Protein AF-A0ABD0N1S3-F1 (afdb_monomer_lite)

pLDDT: mean 86.38, std 10.84, range [43.53, 96.44]

Organism: Cirrhinus mrigala (NCBI:txid683832)

Sequence (137 aa):
TEWHPANTDLVERQSYVVRNLPTGEKVNFRVVAVNVAGRSPPALLGQPVTVREVMEHPKIRLPRELRTKYIKRVGEKINLVIPFQGKPRPVATWLKDGQPVDEKKVGVRNSNHTGKYTLKLQIENMEDSATLDIRVV

Structure (mmCIF, N/CA/C/O backbone):
data_AF-A0ABD0N1S3-F1
#
_entry.id   AF-A0ABD0N1S3-F1
#
loop_
_atom_site.group_PDB
_atom_site.id
_atom_site.type_symbol
_atom_site.label_atom_id
_atom_site.label_alt_id
_atom_site.label_comp_id
_atom_site.label_asym_id
_atom_site.label_entity_id
_atom_site.label_seq_id
_atom_site.pdbx_PDB_ins_code
_atom_site.Cartn_x
_atom_site.Cartn_y
_atom_site.Cartn_z
_atom_site.occupancy
_atom_site.B_iso_or_equiv
_atom_site.auth_seq_id
_atom_site.auth_comp_id
_atom_site.auth_asym_id
_atom_site.auth_atom_id
_atom_site.pdbx_PDB_model_num
ATOM 1 N N . THR A 1 1 ? 25.636 -8.609 -23.696 1.00 64.75 1 THR A N 1
ATOM 2 C CA . THR A 1 1 ? 24.355 -8.552 -22.964 1.00 64.75 1 THR A CA 1
ATOM 3 C C . THR A 1 1 ? 23.356 -7.850 -23.845 1.00 64.75 1 THR A C 1
ATOM 5 O O . THR A 1 1 ? 23.602 -6.706 -24.215 1.00 64.75 1 THR A O 1
ATOM 8 N N . GLU A 1 2 ? 22.313 -8.550 -24.272 1.00 85.25 2 GLU A N 1
ATOM 9 C CA . GLU A 1 2 ? 21.260 -7.983 -25.115 1.00 85.25 2 GLU A CA 1
ATOM 10 C C . GLU A 1 2 ? 20.296 -7.150 -24.253 1.00 85.25 2 GLU A C 1
ATOM 12 O O . GLU A 1 2 ? 20.035 -7.497 -23.101 1.00 85.25 2 GLU A O 1
ATOM 17 N N . TRP A 1 3 ? 19.827 -6.012 -24.771 1.00 88.75 3 TRP A N 1
ATOM 18 C CA . TRP A 1 3 ? 18.892 -5.130 -24.068 1.00 88.75 3 TRP A CA 1
ATOM 19 C C . TRP A 1 3 ? 17.527 -5.195 -24.742 1.00 88.75 3 TRP A C 1
ATOM 21 O O . TRP A 1 3 ? 17.397 -4.782 -25.892 1.00 88.75 3 TRP A O 1
ATOM 31 N N . HIS A 1 4 ? 16.506 -5.621 -24.001 1.00 90.62 4 HIS A N 1
ATOM 32 C CA . HIS A 1 4 ? 15.131 -5.639 -24.494 1.00 90.62 4 HIS A CA 1
ATOM 33 C C . HIS A 1 4 ? 14.379 -4.370 -24.059 1.00 90.62 4 HIS A C 1
ATOM 35 O O . HIS A 1 4 ? 14.444 -3.992 -22.883 1.00 90.62 4 HIS A O 1
ATOM 41 N N . PRO A 1 5 ? 13.678 -3.678 -24.976 1.00 90.62 5 PRO A N 1
ATOM 42 C CA . PRO A 1 5 ? 12.876 -2.518 -24.620 1.00 90.62 5 PRO A CA 1
ATOM 43 C C . PRO A 1 5 ? 11.674 -2.955 -23.778 1.00 90.62 5 PRO A C 1
ATOM 45 O O . PRO A 1 5 ? 10.812 -3.696 -24.237 1.00 90.62 5 PRO A O 1
ATOM 48 N N . ALA A 1 6 ? 11.596 -2.463 -22.542 1.00 91.19 6 ALA A N 1
ATOM 49 C CA . ALA A 1 6 ? 10.423 -2.657 -21.688 1.00 91.19 6 ALA A CA 1
ATOM 50 C C . ALA A 1 6 ? 9.249 -1.726 -22.058 1.00 91.19 6 ALA A C 1
ATOM 52 O O . ALA A 1 6 ? 8.129 -1.923 -21.588 1.00 91.19 6 ALA A O 1
ATOM 53 N N . ASN A 1 7 ? 9.534 -0.683 -22.840 1.00 91.44 7 ASN A N 1
ATOM 54 C CA . ASN A 1 7 ? 8.627 0.363 -23.292 1.00 91.44 7 ASN A CA 1
ATOM 55 C C . ASN A 1 7 ? 9.246 1.072 -24.507 1.00 91.44 7 ASN A C 1
ATOM 57 O O . ASN A 1 7 ? 10.466 1.260 -24.545 1.00 91.44 7 ASN A O 1
ATOM 61 N N . THR A 1 8 ? 8.419 1.499 -25.454 1.00 86.25 8 THR A N 1
ATOM 62 C CA . THR A 1 8 ? 8.826 2.295 -26.622 1.00 86.25 8 THR A CA 1
ATOM 63 C C . THR A 1 8 ? 8.312 3.731 -26.584 1.00 86.25 8 THR A C 1
ATOM 65 O O . THR A 1 8 ? 8.942 4.604 -27.183 1.00 86.25 8 THR A O 1
ATOM 68 N N . ASP A 1 9 ? 7.228 3.987 -25.853 1.00 90.19 9 ASP A N 1
ATOM 69 C CA . ASP A 1 9 ? 6.542 5.277 -25.824 1.00 90.19 9 ASP A CA 1
ATOM 70 C C . ASP A 1 9 ? 7.095 6.192 -24.724 1.00 90.19 9 ASP A C 1
ATOM 72 O O . ASP A 1 9 ? 7.843 5.772 -23.839 1.00 90.19 9 ASP A O 1
ATOM 76 N N . LEU A 1 10 ? 6.751 7.478 -24.754 1.00 89.69 10 LEU A N 1
ATOM 77 C CA . LEU A 1 10 ? 7.138 8.383 -23.674 1.00 89.69 10 LEU A CA 1
ATOM 78 C C . LEU A 1 10 ? 6.336 8.064 -22.409 1.00 89.69 10 LEU A C 1
ATOM 80 O O . LEU A 1 10 ? 5.112 7.979 -22.433 1.00 89.69 10 LEU A O 1
ATOM 84 N N . VAL A 1 11 ? 7.035 7.914 -21.283 1.00 91.19 11 VAL A N 1
ATOM 85 C CA . VAL A 1 11 ? 6.395 7.795 -19.970 1.00 91.19 11 VAL A CA 1
ATOM 86 C C . VAL A 1 11 ? 6.252 9.194 -19.385 1.00 91.19 11 VAL A C 1
ATOM 88 O O . VAL A 1 11 ? 7.251 9.852 -19.109 1.00 91.19 11 VAL A O 1
ATOM 91 N N . GLU A 1 12 ? 5.017 9.646 -19.176 1.00 86.56 12 GLU A N 1
ATOM 92 C CA . GLU A 1 12 ? 4.738 10.985 -18.627 1.00 86.56 12 GLU A CA 1
ATOM 93 C C . GLU A 1 12 ? 5.163 11.131 -17.158 1.00 86.56 12 GLU A C 1
ATOM 95 O O . GLU A 1 12 ? 5.488 12.222 -16.692 1.00 86.56 12 GLU A O 1
ATOM 100 N N . ARG A 1 13 ? 5.153 10.025 -16.404 1.00 89.31 13 ARG A N 1
ATOM 101 C CA . ARG A 1 13 ? 5.536 9.985 -14.988 1.00 89.31 13 ARG A CA 1
ATOM 102 C C . ARG A 1 13 ? 6.965 9.483 -14.815 1.00 89.31 13 ARG A C 1
ATOM 104 O O . ARG A 1 13 ? 7.459 8.675 -15.591 1.00 89.31 13 ARG A O 1
ATOM 111 N N . GLN A 1 14 ? 7.587 9.845 -13.696 1.00 88.81 14 GLN A N 1
ATOM 112 C CA . GLN A 1 14 ? 8.890 9.314 -13.267 1.00 88.81 14 GLN A CA 1
ATOM 113 C C . GLN A 1 14 ? 8.807 7.859 -12.743 1.00 88.81 14 GLN A C 1
ATOM 115 O O . GLN A 1 14 ? 9.589 7.451 -11.888 1.00 88.81 14 GLN A O 1
ATOM 120 N N . SER A 1 15 ? 7.834 7.071 -13.212 1.00 90.50 15 SER A N 1
ATOM 121 C CA . SER A 1 15 ? 7.624 5.679 -12.811 1.00 90.50 15 SER A CA 1
ATOM 122 C C . SER A 1 15 ? 7.020 4.849 -13.944 1.00 90.50 15 SER A C 1
ATOM 124 O O . SER A 1 15 ? 6.115 5.292 -14.650 1.00 90.50 15 SER A O 1
ATOM 126 N N . TYR A 1 16 ? 7.511 3.617 -14.098 1.00 91.19 16 TYR A N 1
ATOM 127 C CA . TYR A 1 16 ? 7.042 2.654 -15.093 1.00 91.19 16 TYR A CA 1
ATOM 128 C C . TYR A 1 16 ? 7.041 1.239 -14.504 1.00 91.19 16 TYR A C 1
ATOM 130 O O . TYR A 1 16 ? 7.967 0.870 -13.781 1.00 91.19 16 TYR A O 1
ATOM 138 N N . VAL A 1 17 ? 6.005 0.450 -14.803 1.00 90.44 17 VAL A N 1
ATOM 139 C CA . VAL A 1 17 ? 5.877 -0.939 -14.334 1.00 90.44 17 VAL A CA 1
ATOM 140 C C . VAL A 1 17 ? 6.211 -1.881 -15.481 1.00 90.44 17 VAL A C 1
ATOM 142 O O . VAL A 1 17 ? 5.437 -2.009 -16.426 1.00 90.44 17 VAL A O 1
ATOM 145 N N . VAL A 1 18 ? 7.342 -2.575 -15.369 1.00 90.81 18 VAL A N 1
ATOM 146 C CA . VAL A 1 18 ? 7.721 -3.645 -16.297 1.00 90.81 18 VAL A CA 1
ATOM 147 C C . VAL A 1 18 ? 7.023 -4.935 -15.873 1.00 90.81 18 VAL A C 1
ATOM 149 O O . VAL A 1 18 ? 7.113 -5.339 -14.715 1.00 90.81 18 VAL A O 1
ATOM 152 N N . ARG A 1 19 ? 6.303 -5.568 -16.800 1.00 88.94 19 ARG A N 1
ATOM 153 C CA . ARG A 1 19 ? 5.580 -6.829 -16.575 1.00 88.94 19 ARG A CA 1
ATOM 154 C C . ARG A 1 19 ? 6.307 -7.990 -17.255 1.00 88.94 19 ARG A C 1
ATOM 156 O O . ARG A 1 19 ? 7.166 -7.757 -18.098 1.00 88.94 19 ARG A O 1
ATOM 163 N N . ASN A 1 20 ? 5.920 -9.220 -16.913 1.00 88.00 20 ASN A N 1
ATOM 164 C CA . ASN A 1 20 ? 6.396 -10.456 -17.553 1.00 88.00 20 ASN A CA 1
ATOM 165 C C . ASN A 1 20 ? 7.918 -10.664 -17.461 1.00 88.00 20 ASN A C 1
ATOM 167 O O . ASN A 1 20 ? 8.554 -11.112 -18.411 1.00 88.00 20 ASN A O 1
ATOM 171 N N . LEU A 1 21 ? 8.506 -10.316 -16.316 1.00 89.19 21 LEU A N 1
ATOM 172 C CA . LEU A 1 21 ? 9.914 -10.584 -16.039 1.00 89.19 21 LEU A CA 1
ATOM 173 C C . LEU A 1 21 ? 10.114 -12.039 -15.579 1.00 89.19 21 LEU A C 1
ATOM 175 O O . LEU A 1 21 ? 9.237 -12.573 -14.896 1.00 89.19 21 LEU A O 1
ATOM 179 N N . PRO A 1 22 ? 11.259 -12.667 -15.896 1.00 88.75 22 PRO A N 1
ATOM 180 C CA . PRO A 1 22 ? 11.553 -14.034 -15.477 1.00 88.75 22 PRO A CA 1
ATOM 181 C C . PRO A 1 22 ? 11.766 -14.112 -13.958 1.00 88.75 22 PRO A C 1
ATOM 183 O O . PRO A 1 22 ? 12.728 -13.560 -13.423 1.00 88.75 22 PRO A O 1
ATOM 186 N N . THR A 1 23 ? 10.858 -14.784 -13.246 1.00 89.44 23 THR A N 1
ATOM 187 C CA . THR A 1 23 ? 10.926 -14.956 -11.786 1.00 89.44 23 THR A CA 1
ATOM 188 C C . THR A 1 23 ? 12.171 -15.742 -11.371 1.00 89.44 23 THR A C 1
ATOM 190 O O . THR A 1 23 ? 12.472 -16.791 -11.926 1.00 89.44 23 THR A O 1
ATOM 193 N N . GLY A 1 24 ? 12.870 -15.258 -10.346 1.00 88.25 24 GLY A N 1
ATOM 194 C CA . GLY A 1 24 ? 14.087 -15.846 -9.783 1.00 88.25 24 GLY A CA 1
ATOM 195 C C . GLY A 1 24 ? 15.383 -15.274 -10.359 1.00 88.25 24 GLY A C 1
ATOM 196 O O . GLY A 1 24 ? 16.434 -15.398 -9.728 1.00 88.25 24 GLY A O 1
ATOM 197 N N . GLU A 1 25 ? 15.328 -14.600 -11.508 1.00 90.75 25 GLU A N 1
ATOM 198 C CA . GLU A 1 25 ? 16.520 -14.098 -12.188 1.00 90.75 25 GLU A CA 1
ATOM 199 C C . GLU A 1 25 ? 16.946 -12.705 -11.715 1.00 90.75 25 GLU A C 1
ATOM 201 O O . GLU A 1 25 ? 16.152 -11.910 -11.208 1.00 90.75 25 GLU A O 1
ATOM 206 N N . LYS A 1 26 ? 18.233 -12.391 -11.900 1.00 92.38 26 LYS A N 1
ATOM 207 C CA . LYS A 1 26 ? 18.784 -11.050 -11.681 1.00 92.38 26 LYS A CA 1
ATOM 208 C C . LYS A 1 26 ? 18.800 -10.285 -12.997 1.00 92.38 26 LYS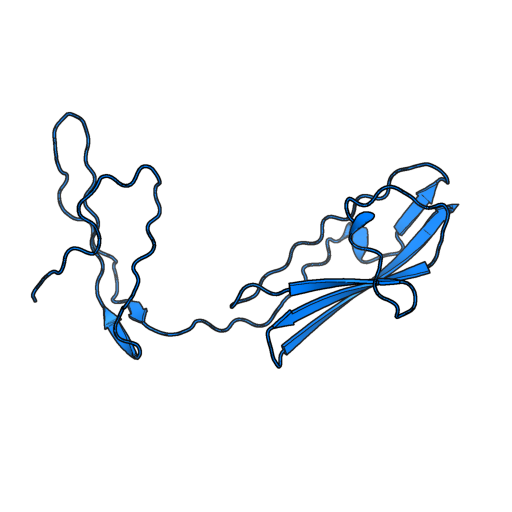 A C 1
ATOM 210 O O . LYS A 1 26 ? 19.557 -10.631 -13.899 1.00 92.38 26 LYS A O 1
ATOM 215 N N . VAL A 1 27 ? 18.026 -9.211 -13.076 1.00 92.44 27 VAL A N 1
ATOM 216 C CA . VAL A 1 27 ? 17.918 -8.372 -14.275 1.00 92.44 27 VAL A CA 1
ATOM 217 C C . VAL A 1 27 ? 18.479 -6.977 -14.021 1.00 92.44 27 VAL A C 1
ATOM 219 O O . VAL A 1 27 ? 18.376 -6.431 -12.923 1.00 92.44 27 VAL A O 1
ATOM 222 N N . ASN A 1 28 ? 19.085 -6.383 -15.047 1.00 93.62 28 ASN A N 1
ATOM 223 C CA . ASN A 1 28 ? 19.516 -4.989 -15.012 1.00 93.62 28 ASN A CA 1
ATOM 224 C C . ASN A 1 28 ? 18.477 -4.112 -15.709 1.00 93.62 28 ASN A C 1
ATOM 226 O O . ASN A 1 28 ? 17.959 -4.477 -16.762 1.00 93.62 28 ASN A O 1
ATOM 230 N N . PHE A 1 29 ? 18.233 -2.926 -15.158 1.00 93.62 29 PHE A N 1
ATOM 231 C CA . PHE A 1 29 ? 17.397 -1.912 -15.791 1.00 93.62 29 PHE A CA 1
ATOM 232 C C . PHE A 1 29 ? 18.242 -0.707 -16.176 1.00 93.62 29 PHE A C 1
ATOM 234 O O . PHE A 1 29 ? 19.154 -0.310 -15.445 1.00 93.62 29 PHE A O 1
ATOM 241 N N . ARG A 1 30 ? 17.899 -0.109 -17.318 1.00 93.94 30 ARG A N 1
ATOM 242 C CA . ARG A 1 30 ? 18.394 1.203 -17.721 1.00 93.94 30 ARG A CA 1
ATOM 243 C C . ARG A 1 30 ? 17.242 2.084 -18.184 1.00 93.94 30 ARG A C 1
ATOM 245 O O . ARG A 1 30 ? 16.293 1.580 -18.781 1.00 93.94 30 ARG A O 1
ATOM 252 N N . VAL A 1 31 ? 17.344 3.384 -17.940 1.00 94.25 31 VAL A N 1
ATOM 253 C CA . VAL A 1 31 ? 16.350 4.389 -18.339 1.00 94.25 31 VAL A CA 1
ATOM 254 C C . VAL A 1 31 ? 16.999 5.458 -19.206 1.00 94.25 31 VAL A C 1
ATOM 256 O O . VAL A 1 31 ? 18.165 5.792 -19.017 1.00 94.25 31 VAL A O 1
ATOM 259 N N . VAL A 1 32 ? 16.250 5.991 -20.167 1.00 93.75 32 VAL A N 1
ATOM 260 C CA . VAL A 1 32 ? 16.685 7.083 -21.045 1.00 93.75 32 VAL A CA 1
ATOM 261 C C . VAL A 1 32 ? 15.676 8.211 -20.905 1.00 93.75 32 VAL A C 1
ATOM 263 O O . VAL A 1 32 ? 14.479 7.981 -21.075 1.00 93.75 32 VAL A O 1
ATOM 266 N N . ALA A 1 33 ? 16.150 9.414 -20.591 1.00 93.00 33 ALA A N 1
ATOM 267 C CA . ALA A 1 33 ? 15.313 10.604 -20.564 1.00 93.00 33 ALA A CA 1
ATOM 268 C C . ALA A 1 33 ? 15.214 11.204 -21.970 1.00 93.00 33 ALA A C 1
ATOM 270 O O . ALA A 1 33 ? 16.158 11.119 -22.758 1.00 93.00 33 ALA A O 1
ATOM 271 N N . VAL A 1 34 ? 14.074 11.819 -22.281 1.00 92.56 34 VAL A N 1
ATOM 272 C CA . VAL A 1 34 ? 13.836 12.479 -23.569 1.00 92.56 34 VAL A CA 1
ATOM 273 C C . VAL A 1 34 ? 13.303 13.882 -23.314 1.00 92.56 34 VAL A C 1
ATOM 275 O O . VAL A 1 34 ? 12.369 14.052 -22.534 1.00 92.56 34 VAL A O 1
ATOM 278 N N . ASN A 1 35 ? 13.899 14.881 -23.960 1.00 92.69 35 ASN A N 1
ATOM 279 C CA . ASN A 1 35 ? 13.417 16.262 -23.974 1.00 92.69 35 ASN A CA 1
ATOM 280 C C . ASN A 1 35 ? 13.457 16.827 -25.408 1.00 92.69 35 ASN A C 1
ATOM 282 O O . ASN A 1 35 ? 13.708 16.094 -26.363 1.00 92.69 35 ASN A O 1
ATOM 286 N N . VAL A 1 36 ? 13.233 18.137 -25.563 1.00 94.56 36 VAL A N 1
ATOM 287 C CA . VAL A 1 36 ? 13.256 18.822 -26.872 1.00 94.56 36 VAL A CA 1
ATOM 288 C C . VAL A 1 36 ? 14.594 18.711 -27.616 1.00 94.56 36 VAL A C 1
ATOM 290 O O . VAL A 1 36 ? 14.611 18.799 -28.837 1.00 94.56 36 VAL A O 1
ATOM 293 N N . ALA A 1 37 ? 15.707 18.495 -26.906 1.00 95.06 37 ALA A N 1
ATOM 294 C CA . ALA A 1 37 ? 17.034 18.300 -27.492 1.00 95.06 37 ALA A CA 1
ATOM 295 C C . ALA A 1 37 ? 17.325 16.828 -27.850 1.00 95.06 37 ALA A C 1
ATOM 297 O O . ALA A 1 37 ? 18.358 16.536 -28.450 1.00 95.06 37 ALA A O 1
ATOM 298 N N . GLY A 1 38 ? 16.432 15.896 -27.499 1.00 93.62 38 GLY A N 1
ATOM 299 C CA . GLY A 1 38 ? 16.544 14.476 -27.820 1.00 93.62 38 GLY A CA 1
ATOM 300 C C . GLY A 1 38 ? 16.752 13.575 -26.601 1.00 93.62 38 GLY A C 1
ATOM 301 O O . GLY A 1 38 ? 16.281 13.857 -25.498 1.00 93.62 38 GLY A O 1
ATOM 302 N N . ARG A 1 39 ? 17.405 12.428 -26.830 1.00 94.94 39 ARG A N 1
ATOM 303 C CA . ARG A 1 39 ? 17.616 11.356 -25.842 1.00 94.94 39 ARG A CA 1
ATOM 304 C C . ARG A 1 39 ? 18.893 11.575 -25.029 1.00 94.94 39 ARG A C 1
ATOM 306 O O . ARG A 1 39 ? 19.942 11.866 -25.594 1.00 94.94 39 ARG A O 1
ATOM 313 N N . SER A 1 40 ? 18.824 11.350 -23.721 1.00 95.94 40 SER A N 1
ATOM 314 C CA . SER A 1 40 ? 20.002 11.306 -22.852 1.00 95.94 40 SER A CA 1
ATOM 315 C C . SER A 1 40 ? 20.813 10.014 -23.048 1.00 95.94 40 SER A C 1
ATOM 317 O O . SER A 1 40 ? 20.293 9.018 -23.563 1.00 95.94 40 SER A O 1
ATOM 319 N N . PRO A 1 41 ? 22.056 9.954 -22.541 1.00 95.69 41 PRO A N 1
ATOM 320 C CA . PRO A 1 41 ? 22.698 8.678 -22.244 1.00 95.69 41 PRO A CA 1
ATOM 321 C C . PRO A 1 41 ? 21.824 7.818 -21.304 1.00 95.69 41 PRO A C 1
ATOM 323 O O . PRO A 1 41 ? 21.118 8.382 -20.457 1.00 95.69 41 PRO A O 1
ATOM 326 N N . PRO A 1 42 ? 21.850 6.474 -21.417 1.00 94.50 42 PRO A N 1
ATOM 327 C CA . PRO A 1 42 ? 21.115 5.606 -20.503 1.00 94.50 42 PRO A CA 1
ATOM 328 C C . PRO A 1 42 ? 21.695 5.638 -19.085 1.00 94.50 42 PRO A C 1
ATOM 330 O O . PRO A 1 42 ? 22.895 5.450 -18.901 1.00 94.50 42 PRO A O 1
ATOM 333 N N . ALA A 1 43 ? 20.835 5.786 -18.081 1.00 95.19 43 ALA A N 1
ATOM 334 C CA . ALA A 1 43 ? 21.191 5.620 -16.676 1.00 95.19 43 ALA A CA 1
ATOM 335 C C . ALA A 1 43 ? 20.881 4.188 -16.224 1.00 95.19 43 ALA A C 1
ATOM 337 O O . ALA A 1 43 ? 19.767 3.709 -16.439 1.00 95.19 43 ALA A O 1
ATOM 338 N N . LEU A 1 44 ? 21.852 3.505 -15.612 1.00 93.00 44 LEU A N 1
ATOM 339 C CA . LEU A 1 44 ? 21.708 2.139 -15.101 1.00 93.00 44 LEU A CA 1
ATOM 340 C C . LEU A 1 44 ? 21.454 2.139 -13.592 1.00 93.00 44 LEU A C 1
ATOM 342 O O . LEU A 1 44 ? 21.900 3.035 -12.875 1.00 93.00 44 LEU A O 1
ATOM 346 N N . LEU A 1 45 ? 20.794 1.093 -13.098 1.00 89.31 45 LEU A N 1
ATOM 347 C CA . LEU A 1 45 ? 20.811 0.797 -11.666 1.00 89.31 45 LEU A CA 1
ATOM 348 C C . LEU A 1 45 ? 22.215 0.354 -11.232 1.00 89.31 45 LEU A C 1
ATOM 350 O O . LEU A 1 45 ? 22.904 -0.352 -11.966 1.00 89.31 45 LEU A O 1
ATOM 354 N N . GLY A 1 46 ? 22.620 0.734 -10.017 1.00 88.88 46 GLY A N 1
ATOM 355 C CA . GLY A 1 46 ? 23.936 0.375 -9.475 1.00 88.88 46 GLY A CA 1
ATOM 356 C C . GLY A 1 46 ? 24.116 -1.122 -9.193 1.00 88.88 46 GLY A C 1
ATOM 357 O O . GLY A 1 46 ? 25.248 -1.587 -9.096 1.00 88.88 46 GLY A O 1
ATOM 358 N N . GLN A 1 47 ? 23.023 -1.882 -9.065 1.00 92.31 47 GLN A N 1
ATOM 359 C CA . GLN A 1 47 ? 23.041 -3.334 -8.878 1.00 92.31 47 GLN A CA 1
ATOM 360 C C . GLN A 1 47 ? 21.874 -4.009 -9.623 1.00 92.31 47 GLN A C 1
ATOM 362 O O . GLN A 1 47 ? 20.808 -3.395 -9.753 1.00 92.31 47 GLN A O 1
ATOM 367 N N . PRO A 1 48 ? 22.039 -5.272 -10.072 1.00 92.38 48 PRO A N 1
ATOM 368 C CA . PRO A 1 48 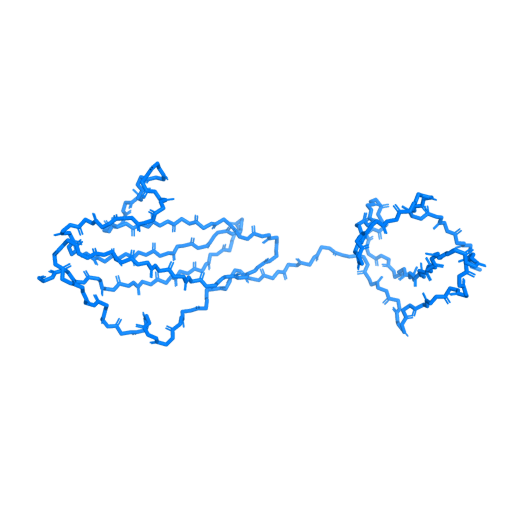? 20.947 -6.059 -10.635 1.00 92.38 48 PRO A CA 1
ATOM 369 C C . PRO A 1 48 ? 19.814 -6.276 -9.626 1.00 92.38 48 PRO A C 1
ATOM 371 O O . PRO A 1 48 ? 20.054 -6.504 -8.439 1.00 92.38 48 PRO A O 1
ATOM 374 N N . VAL A 1 49 ? 18.577 -6.281 -10.113 1.00 91.56 49 VAL A N 1
ATOM 375 C CA . VAL A 1 49 ? 17.376 -6.542 -9.318 1.00 91.56 49 VAL A CA 1
ATOM 376 C C . VAL A 1 49 ? 16.989 -8.009 -9.465 1.00 91.56 49 VAL A C 1
ATOM 378 O O . VAL A 1 49 ? 16.798 -8.487 -10.580 1.00 91.56 49 VAL A O 1
ATOM 381 N N . THR A 1 50 ? 16.840 -8.727 -8.350 1.00 92.56 50 THR A N 1
ATOM 382 C CA . THR A 1 50 ? 16.254 -10.074 -8.365 1.00 92.56 50 THR A CA 1
ATOM 383 C C . THR A 1 50 ? 14.744 -9.975 -8.559 1.00 92.56 50 THR A C 1
ATOM 385 O O . THR A 1 50 ? 14.049 -9.397 -7.720 1.00 92.56 50 THR A O 1
ATOM 388 N N . VAL A 1 51 ? 14.233 -10.566 -9.634 1.00 91.50 51 VAL A N 1
ATOM 389 C CA . VAL A 1 51 ? 12.801 -10.659 -9.917 1.00 91.50 51 VAL A CA 1
ATOM 390 C C . VAL A 1 51 ? 12.196 -11.674 -8.960 1.00 91.50 51 VAL A C 1
ATOM 392 O O . VAL A 1 51 ? 12.424 -12.873 -9.068 1.00 91.50 51 VAL A O 1
ATOM 395 N N . ARG A 1 52 ? 11.436 -11.207 -7.980 1.00 88.50 52 ARG A N 1
ATOM 396 C CA . ARG A 1 52 ? 10.706 -12.073 -7.057 1.00 88.50 52 ARG A CA 1
ATOM 397 C C . ARG A 1 52 ? 9.478 -11.352 -6.553 1.00 88.50 52 ARG A C 1
ATOM 399 O O . ARG A 1 52 ? 9.459 -10.121 -6.495 1.00 88.50 52 ARG A O 1
ATOM 406 N N . GLU A 1 53 ? 8.494 -12.126 -6.133 1.00 80.75 53 GLU A N 1
ATOM 407 C CA . GLU A 1 53 ? 7.406 -11.578 -5.348 1.00 80.75 53 GLU A CA 1
ATOM 408 C C . GLU A 1 53 ? 7.960 -11.052 -4.020 1.00 80.75 53 GLU A C 1
ATOM 410 O O . GLU A 1 53 ? 8.718 -11.724 -3.314 1.00 80.75 53 GLU A O 1
ATOM 415 N N . VAL A 1 54 ? 7.649 -9.794 -3.718 1.00 84.38 54 VAL A N 1
ATOM 416 C CA . VAL A 1 54 ? 8.057 -9.168 -2.465 1.00 84.38 54 VAL A CA 1
ATOM 417 C C . VAL A 1 54 ? 6.904 -9.331 -1.495 1.00 84.38 54 VAL A C 1
ATOM 419 O O . VAL A 1 54 ? 5.901 -8.639 -1.629 1.00 84.38 54 VAL A O 1
ATOM 422 N N . MET A 1 55 ? 7.073 -10.217 -0.518 1.00 87.75 55 MET A N 1
ATOM 423 C CA . MET A 1 55 ? 6.116 -10.401 0.568 1.00 87.75 55 MET A CA 1
ATOM 424 C C . MET A 1 55 ? 6.539 -9.564 1.773 1.00 87.75 55 MET A C 1
ATOM 426 O O . MET A 1 55 ? 7.644 -9.705 2.298 1.00 87.75 55 MET A O 1
ATOM 430 N N . GLU A 1 56 ? 5.657 -8.679 2.221 1.00 92.81 56 GLU A N 1
ATOM 431 C CA . GLU A 1 56 ? 5.834 -7.882 3.429 1.00 92.81 56 GLU A CA 1
ATOM 432 C C . GLU A 1 56 ? 4.589 -8.013 4.296 1.00 92.81 56 GLU A C 1
ATOM 434 O O . GLU A 1 56 ? 3.478 -7.739 3.840 1.00 92.81 56 GLU A O 1
ATOM 439 N N . HIS A 1 57 ? 4.790 -8.375 5.567 1.00 94.06 57 HIS A N 1
ATOM 440 C CA . HIS A 1 57 ? 3.690 -8.490 6.517 1.00 94.06 57 HIS A CA 1
ATOM 441 C C . HIS A 1 57 ? 2.846 -7.221 6.586 1.00 94.06 57 HIS A C 1
ATOM 443 O O . HIS A 1 57 ? 3.423 -6.122 6.584 1.00 94.06 57 HIS A O 1
ATOM 449 N N . PRO A 1 58 ? 1.507 -7.369 6.677 1.00 96.44 58 PRO A N 1
ATOM 450 C CA . PRO A 1 58 ? 0.648 -6.232 6.927 1.00 96.44 58 PRO A CA 1
ATOM 451 C C . PRO A 1 58 ? 1.087 -5.594 8.246 1.00 96.44 58 PRO A C 1
ATOM 453 O O . PRO A 1 58 ? 1.400 -6.287 9.212 1.00 96.44 58 PRO A O 1
ATOM 456 N N . LYS A 1 59 ? 1.208 -4.268 8.250 1.00 96.25 59 LYS A N 1
ATOM 457 C CA . LYS A 1 59 ? 1.640 -3.494 9.415 1.00 96.25 59 LYS A CA 1
ATOM 458 C C . LYS A 1 59 ? 0.796 -2.241 9.537 1.00 96.25 59 LYS A C 1
ATOM 460 O O . LYS A 1 59 ? 0.833 -1.379 8.654 1.00 96.25 59 LYS A O 1
ATOM 465 N N . ILE A 1 60 ? 0.116 -2.106 10.664 1.00 95.19 60 ILE A N 1
ATOM 466 C CA . ILE A 1 60 ? -0.606 -0.911 11.077 1.00 95.19 60 ILE A CA 1
ATOM 467 C C . ILE A 1 60 ? 0.364 0.023 11.804 1.00 95.19 60 ILE A C 1
ATOM 469 O O . ILE A 1 60 ? 1.145 -0.373 12.675 1.00 95.19 60 ILE A O 1
ATOM 473 N N . ARG A 1 61 ? 0.327 1.308 11.454 1.00 93.19 61 ARG A N 1
ATOM 474 C CA . ARG A 1 61 ? 1.079 2.360 12.142 1.00 93.19 61 ARG A CA 1
ATOM 475 C C . ARG A 1 61 ? 0.105 3.262 12.877 1.00 93.19 61 ARG A C 1
ATOM 477 O O . ARG A 1 61 ? -0.311 4.281 12.348 1.00 93.19 61 ARG A O 1
ATOM 484 N N . LEU A 1 62 ? -0.234 2.893 14.112 1.00 91.19 62 LEU A N 1
ATOM 485 C CA . LEU A 1 62 ? -1.063 3.725 14.987 1.00 91.19 62 LEU A CA 1
ATOM 486 C C . LEU A 1 62 ? -0.345 5.051 15.320 1.00 91.19 62 LEU A C 1
ATOM 488 O O . LEU A 1 62 ? 0.702 5.014 15.997 1.00 91.19 62 LEU A O 1
ATOM 492 N N . PRO A 1 63 ? -0.897 6.204 14.883 1.00 90.25 63 PRO A N 1
ATOM 493 C CA . PRO A 1 63 ? -0.428 7.527 15.287 1.00 90.25 63 PRO A CA 1
ATOM 494 C C . PRO A 1 63 ? -0.458 7.685 16.808 1.00 90.25 63 PRO A C 1
ATOM 496 O O . PRO A 1 63 ? -1.258 7.037 17.485 1.00 90.25 63 PRO A O 1
ATOM 499 N N . ARG A 1 64 ? 0.420 8.525 17.367 1.00 90.69 64 ARG A N 1
ATOM 500 C CA . ARG A 1 64 ? 0.582 8.646 18.829 1.00 90.69 64 ARG A CA 1
ATOM 501 C C . ARG A 1 64 ? -0.711 9.093 19.509 1.00 90.69 64 ARG A C 1
ATOM 503 O O . ARG A 1 64 ? -1.064 8.554 20.551 1.00 90.69 64 ARG A O 1
ATOM 510 N N . GLU A 1 65 ? -1.424 10.013 18.880 1.00 86.81 65 GLU A N 1
ATOM 511 C CA . GLU A 1 65 ? -2.712 10.560 19.294 1.00 86.81 65 GLU A CA 1
ATOM 512 C C . GLU A 1 65 ? -3.844 9.520 19.343 1.00 86.81 65 GLU A C 1
ATOM 514 O O . GLU A 1 65 ? -4.849 9.751 20.008 1.00 86.81 65 GLU A O 1
ATOM 519 N N . LEU A 1 66 ? -3.678 8.371 18.676 1.00 88.50 66 LEU A N 1
ATOM 520 C CA . LEU A 1 66 ? -4.641 7.266 18.666 1.00 88.50 66 LEU A CA 1
ATOM 521 C C . LEU A 1 66 ? -4.210 6.082 19.548 1.00 88.50 66 LEU A C 1
ATOM 523 O O . LEU A 1 66 ? -4.909 5.078 19.603 1.00 88.50 66 LEU A O 1
ATOM 527 N N . ARG A 1 67 ? -3.064 6.161 20.239 1.00 87.94 67 ARG A N 1
ATOM 528 C CA . ARG A 1 67 ? -2.600 5.095 21.157 1.00 87.94 67 ARG A CA 1
ATOM 529 C C . ARG A 1 67 ? -3.254 5.151 22.535 1.00 87.94 67 ARG A C 1
ATOM 531 O O . ARG A 1 67 ? -3.053 4.252 23.344 1.00 87.94 67 ARG A O 1
ATOM 538 N N . THR A 1 68 ? -3.984 6.221 22.817 1.00 86.94 68 THR A N 1
ATOM 539 C CA . THR A 1 68 ? -4.727 6.433 24.059 1.00 86.94 68 THR A CA 1
ATOM 540 C C . THR A 1 68 ? -6.218 6.577 23.748 1.00 86.94 68 THR A C 1
ATOM 542 O O . THR A 1 68 ? -6.659 6.397 22.612 1.00 86.94 68 THR A O 1
ATOM 545 N N . LYS A 1 69 ? -7.023 6.880 24.769 1.00 84.44 69 LYS A N 1
ATOM 546 C CA . LYS A 1 69 ? -8.470 7.041 24.631 1.00 84.44 69 LYS A CA 1
ATOM 547 C C . LYS A 1 69 ? -8.813 8.234 23.734 1.00 84.44 69 LYS A C 1
ATOM 549 O O . LYS A 1 69 ? -8.445 9.365 24.045 1.00 84.44 69 LYS A O 1
ATOM 554 N N . TYR A 1 70 ? -9.586 7.989 22.677 1.00 87.00 70 TYR A N 1
ATOM 555 C CA . TYR A 1 70 ? -10.036 9.034 21.759 1.00 87.00 70 TYR A CA 1
ATOM 556 C C . TYR A 1 70 ? -11.416 9.551 22.189 1.00 87.00 70 TYR A C 1
ATOM 558 O O . TYR A 1 70 ? -12.393 8.799 22.190 1.00 87.00 70 TYR A O 1
ATOM 566 N N . ILE A 1 71 ? -11.496 10.824 22.595 1.00 87.31 71 ILE A N 1
ATOM 567 C CA . ILE A 1 71 ? -12.720 11.443 23.130 1.00 87.31 71 ILE A CA 1
ATOM 568 C C . ILE A 1 71 ? -13.178 12.579 22.214 1.00 87.31 71 ILE A C 1
ATOM 570 O O . ILE A 1 71 ? -12.389 13.461 21.872 1.00 87.31 71 ILE A O 1
ATOM 574 N N . LYS A 1 72 ? -14.461 12.571 21.842 1.00 85.81 72 LYS A N 1
ATOM 575 C CA . LYS A 1 72 ? -15.098 13.616 21.028 1.00 85.81 72 LYS A CA 1
ATOM 576 C C . LYS A 1 72 ? -16.459 14.007 21.582 1.00 85.81 72 LYS A C 1
ATOM 578 O O . LYS A 1 72 ? -17.111 13.187 22.223 1.00 85.81 72 LYS A O 1
ATOM 583 N N . ARG A 1 73 ? -16.880 15.251 21.335 1.00 84.56 73 ARG A N 1
ATOM 584 C CA . ARG A 1 73 ? -18.221 15.703 21.721 1.00 84.56 73 ARG A CA 1
ATOM 585 C C . ARG A 1 73 ? -19.283 15.123 20.792 1.00 84.56 73 ARG A C 1
ATOM 587 O O . ARG A 1 73 ? -19.030 14.952 19.598 1.00 84.56 73 ARG A O 1
ATOM 594 N N . VAL A 1 74 ? -20.473 14.867 21.323 1.00 81.94 74 VAL A N 1
ATOM 595 C CA . VAL A 1 74 ? -21.667 14.529 20.539 1.00 81.94 74 VAL A CA 1
ATOM 596 C C . VAL A 1 74 ? -21.835 15.537 19.394 1.00 81.94 74 VAL A C 1
ATOM 598 O O . VAL A 1 74 ? -21.808 16.748 19.602 1.00 81.94 74 VAL A O 1
ATOM 601 N N . GLY A 1 75 ? -21.983 15.029 18.168 1.00 75.00 75 GLY A N 1
ATOM 602 C CA . GLY A 1 75 ? -22.145 15.838 16.954 1.00 75.00 75 GLY A CA 1
ATOM 603 C C . GLY A 1 75 ? -20.852 16.320 16.272 1.00 75.00 75 GLY A C 1
ATOM 604 O O . GLY A 1 75 ? -20.917 16.728 15.110 1.00 75.00 75 GLY A O 1
ATOM 605 N N . GLU A 1 76 ? -19.677 16.242 16.910 1.00 77.06 76 GLU A N 1
ATOM 606 C CA . GLU A 1 76 ? -18.393 16.509 16.231 1.00 77.06 76 GLU A CA 1
ATOM 607 C C . GLU A 1 76 ? -18.044 15.408 15.235 1.00 77.06 76 GLU A C 1
ATOM 609 O O . GLU A 1 76 ? -18.600 14.335 15.328 1.00 77.06 76 GLU A O 1
ATOM 614 N N . LYS A 1 77 ? -17.108 15.626 14.296 1.00 73.06 77 LYS A N 1
ATOM 615 C CA . LYS A 1 77 ? -16.615 14.574 13.387 1.00 73.06 77 LYS A CA 1
ATOM 616 C C . LYS A 1 77 ? -15.249 13.995 13.831 1.00 73.06 77 LYS A C 1
ATOM 618 O O . LYS A 1 77 ? -14.227 14.640 13.658 1.00 73.06 77 LYS A O 1
ATOM 623 N N . ILE A 1 78 ? -15.210 12.775 14.362 1.00 75.50 78 ILE A N 1
ATOM 624 C CA . ILE A 1 78 ? -14.114 11.784 14.322 1.00 75.50 78 ILE A CA 1
ATOM 625 C C . ILE A 1 78 ? -13.645 11.536 12.879 1.00 75.50 78 ILE A C 1
ATOM 627 O O . ILE A 1 78 ? -14.397 11.011 12.060 1.00 75.50 78 ILE A O 1
ATOM 631 N N . ASN A 1 79 ? -12.378 11.848 12.615 1.00 77.62 79 ASN A N 1
ATOM 632 C CA . ASN A 1 79 ? -11.649 11.456 11.414 1.00 77.62 79 ASN A CA 1
ATOM 633 C C . ASN A 1 79 ? -10.385 10.703 11.851 1.00 77.62 79 ASN A C 1
ATOM 635 O O . ASN A 1 79 ? -9.549 11.275 12.552 1.00 77.62 79 ASN A O 1
ATOM 639 N N . LEU A 1 80 ? -10.266 9.429 11.477 1.00 82.00 80 LEU A N 1
ATOM 640 C CA . LEU A 1 80 ? -9.135 8.576 11.842 1.00 82.00 80 LEU A CA 1
ATOM 641 C C . LEU A 1 80 ? -8.315 8.279 10.594 1.00 82.00 80 LEU A C 1
ATOM 643 O O . LEU A 1 80 ? -8.781 7.601 9.681 1.00 82.00 80 LEU A O 1
ATOM 647 N N . VAL A 1 81 ? -7.079 8.765 10.577 1.00 85.19 81 VAL A N 1
ATOM 648 C CA . VAL A 1 81 ? -6.116 8.465 9.518 1.00 85.19 81 VAL A CA 1
ATOM 649 C C . VAL A 1 81 ? -5.084 7.515 10.098 1.00 85.19 81 VAL A C 1
ATOM 651 O O . VAL A 1 81 ? -4.265 7.912 10.922 1.00 85.19 81 VAL A O 1
ATOM 654 N N . ILE A 1 82 ? -5.145 6.248 9.693 1.00 89.31 82 ILE A N 1
ATOM 655 C CA . ILE A 1 82 ? -4.230 5.212 10.175 1.00 89.31 82 ILE A CA 1
ATOM 656 C C . ILE A 1 82 ? -3.434 4.681 8.989 1.00 89.31 82 ILE A C 1
ATOM 658 O O . ILE A 1 82 ? -3.983 3.946 8.165 1.00 89.31 82 ILE A O 1
ATOM 662 N N . PRO A 1 83 ? -2.148 5.050 8.876 1.00 91.62 83 PRO A N 1
ATOM 663 C CA . PRO A 1 83 ? -1.285 4.504 7.847 1.00 91.62 83 PRO A CA 1
ATOM 664 C C . PRO A 1 83 ? -1.110 2.995 8.019 1.00 91.62 83 PRO A C 1
ATOM 666 O O . PRO A 1 83 ? -0.933 2.487 9.132 1.00 91.62 83 PRO A O 1
ATOM 669 N N . PHE A 1 84 ? -1.094 2.287 6.897 1.00 92.56 84 PHE A N 1
ATOM 670 C CA . PHE A 1 84 ? -0.767 0.872 6.845 1.00 92.56 84 PHE A CA 1
ATOM 671 C C . PHE A 1 84 ? 0.116 0.550 5.646 1.00 92.56 84 PHE A C 1
ATOM 673 O O . PHE A 1 84 ? 0.121 1.263 4.643 1.00 92.56 84 PHE A O 1
ATOM 680 N N . GLN A 1 85 ? 0.866 -0.539 5.763 1.00 94.19 85 GLN A N 1
ATOM 681 C CA . GLN A 1 85 ? 1.755 -1.040 4.721 1.00 94.19 85 GLN A CA 1
ATOM 682 C C . GLN A 1 85 ? 1.706 -2.568 4.667 1.00 94.19 85 GLN A C 1
ATOM 684 O O . GLN A 1 85 ? 1.290 -3.212 5.626 1.00 94.19 85 GLN A O 1
ATOM 689 N N . GLY A 1 86 ? 2.144 -3.131 3.549 1.00 93.62 86 GLY A N 1
ATOM 690 C CA . GLY A 1 86 ? 2.248 -4.568 3.317 1.00 93.62 86 GLY A CA 1
ATOM 691 C C . GLY A 1 86 ? 2.366 -4.849 1.825 1.00 93.62 86 GLY A C 1
ATOM 692 O O . GLY A 1 86 ? 2.001 -4.000 1.000 1.00 93.62 86 GLY A O 1
ATOM 693 N N . LYS A 1 87 ? 2.908 -6.017 1.489 1.00 92.94 87 LYS A N 1
ATOM 694 C CA . LYS A 1 87 ? 3.020 -6.496 0.112 1.00 92.94 87 LYS A CA 1
ATOM 695 C C . LYS A 1 87 ? 2.620 -7.977 0.053 1.00 92.94 87 LYS A C 1
ATOM 697 O O . LYS A 1 87 ? 3.192 -8.750 0.820 1.00 92.94 87 LYS A O 1
ATOM 702 N N . PRO A 1 88 ? 1.676 -8.363 -0.825 1.00 91.38 88 PRO A N 1
ATOM 703 C CA . PRO A 1 88 ? 0.813 -7.495 -1.639 1.00 91.38 88 PRO A CA 1
ATOM 704 C C . PRO A 1 88 ? -0.003 -6.504 -0.788 1.00 91.38 88 PRO A C 1
ATOM 706 O O . PRO A 1 88 ? -0.005 -6.577 0.437 1.00 91.38 88 PRO A O 1
ATOM 709 N N . ARG A 1 89 ? -0.626 -5.499 -1.418 1.00 90.69 89 ARG A N 1
ATOM 710 C CA . ARG A 1 89 ? -1.326 -4.434 -0.678 1.00 90.69 89 ARG A CA 1
ATOM 711 C C . ARG A 1 89 ? -2.409 -5.055 0.228 1.00 90.69 89 ARG A C 1
ATOM 713 O O . ARG A 1 89 ? -3.298 -5.708 -0.313 1.00 90.69 89 ARG A O 1
ATOM 720 N N . PRO A 1 90 ? -2.380 -4.826 1.557 1.00 93.50 90 PRO A N 1
ATOM 721 C CA . PRO A 1 90 ? -3.385 -5.381 2.454 1.00 93.50 90 PRO A CA 1
ATOM 722 C C . PRO A 1 90 ? -4.788 -4.854 2.161 1.00 93.50 90 PRO A C 1
ATOM 724 O O . PRO A 1 90 ? -4.953 -3.691 1.776 1.00 93.50 90 PRO A O 1
ATOM 727 N N . VAL A 1 91 ? -5.791 -5.684 2.445 1.00 91.44 91 VAL A N 1
ATOM 728 C CA . VAL A 1 91 ? -7.194 -5.263 2.544 1.00 91.44 91 VAL A CA 1
ATOM 729 C C . VAL A 1 91 ? -7.463 -4.804 3.972 1.00 91.44 91 VAL A C 1
ATOM 731 O O . VAL A 1 91 ? -7.081 -5.487 4.917 1.00 91.44 91 VAL A O 1
ATOM 734 N N . ALA A 1 92 ? -8.105 -3.648 4.131 1.00 89.62 92 ALA A N 1
ATOM 735 C CA . ALA A 1 92 ? -8.422 -3.069 5.431 1.00 89.62 92 ALA A CA 1
ATOM 736 C C . ALA A 1 92 ? -9.923 -3.184 5.725 1.00 89.62 92 ALA A C 1
ATOM 738 O O . ALA A 1 92 ? -10.733 -2.761 4.906 1.00 89.62 92 ALA A O 1
ATOM 739 N N . THR A 1 93 ? -10.286 -3.693 6.901 1.00 89.50 93 THR A N 1
ATOM 740 C CA . THR A 1 93 ? -11.675 -3.763 7.379 1.00 89.50 93 THR A CA 1
ATOM 741 C C . THR A 1 93 ? -11.804 -3.166 8.774 1.00 89.50 93 THR A C 1
ATOM 743 O O . THR A 1 93 ? -10.941 -3.337 9.636 1.00 89.50 93 THR A O 1
ATOM 746 N N . TRP A 1 94 ? -12.898 -2.440 8.995 1.00 88.81 94 TRP A N 1
ATOM 747 C CA . TRP A 1 94 ? -13.233 -1.869 10.293 1.00 88.81 94 TRP A CA 1
ATOM 748 C C . TRP A 1 94 ? -14.325 -2.690 10.955 1.00 88.81 94 TRP A C 1
ATOM 750 O O . TRP A 1 94 ? -15.335 -3.010 10.332 1.00 88.81 94 TRP A O 1
ATOM 760 N N . LEU A 1 95 ? -14.139 -2.974 12.238 1.00 88.69 95 LEU A N 1
ATOM 761 C CA . LEU A 1 95 ? -15.109 -3.665 13.066 1.00 88.69 95 LEU A CA 1
ATOM 762 C C . LEU A 1 95 ? -15.488 -2.784 14.244 1.00 88.69 95 LEU A C 1
ATOM 764 O O . LEU A 1 95 ? -14.631 -2.128 14.836 1.00 88.69 95 LEU A O 1
ATOM 768 N N . LYS A 1 96 ? -16.764 -2.806 14.608 1.00 86.12 96 LYS A N 1
ATOM 769 C CA . LYS A 1 96 ? -17.267 -2.253 15.860 1.00 86.12 96 LYS A CA 1
ATOM 770 C C . LYS A 1 96 ? -17.877 -3.392 16.658 1.00 86.12 96 LYS A C 1
ATOM 772 O O . LYS A 1 96 ? -18.728 -4.107 16.139 1.00 86.12 96 LYS A O 1
ATOM 777 N N . ASP A 1 97 ? -17.420 -3.569 17.894 1.00 86.31 97 ASP A N 1
ATOM 778 C CA . ASP A 1 97 ? -17.928 -4.610 18.797 1.00 86.31 97 ASP A CA 1
ATOM 779 C C . ASP A 1 97 ? -17.914 -6.015 18.141 1.00 86.31 97 ASP A C 1
ATOM 781 O O . ASP A 1 97 ? -18.811 -6.832 18.323 1.00 86.31 97 ASP A O 1
ATOM 785 N N . GLY A 1 98 ? -16.883 -6.279 17.326 1.00 86.12 98 GLY A N 1
ATOM 786 C CA . GLY A 1 98 ? -16.688 -7.543 16.608 1.00 86.12 98 GLY A CA 1
ATOM 787 C C . GLY A 1 98 ? -17.448 -7.689 15.283 1.00 86.12 98 GLY A C 1
ATOM 788 O O . GLY A 1 98 ? -17.248 -8.688 14.600 1.00 86.12 98 GLY A O 1
ATOM 789 N N . GLN A 1 99 ? -18.268 -6.713 14.886 1.00 88.31 99 GLN A N 1
ATOM 790 C CA . GLN A 1 99 ? -19.059 -6.754 13.649 1.00 88.31 99 GLN A CA 1
ATOM 791 C C . GLN A 1 99 ? -18.523 -5.770 12.598 1.00 88.31 99 GLN A C 1
ATOM 793 O O . GLN A 1 99 ? -18.145 -4.655 12.971 1.00 88.31 99 GLN A O 1
ATOM 798 N N . PRO A 1 100 ? -18.492 -6.129 11.297 1.00 86.25 100 PRO A N 1
ATOM 799 C CA . PRO A 1 100 ? -18.085 -5.213 10.236 1.00 86.25 100 PRO A CA 1
ATOM 800 C C . PRO A 1 100 ? -18.897 -3.915 10.254 1.00 86.25 100 PRO A C 1
ATOM 802 O O . PRO A 1 100 ? -20.123 -3.922 10.376 1.00 86.25 100 PRO A O 1
ATOM 805 N N . VAL A 1 101 ? -18.208 -2.785 10.124 1.00 81.81 101 VAL A N 1
ATOM 806 C CA . VAL A 1 101 ? -18.862 -1.487 9.953 1.00 81.81 101 VAL A CA 1
ATOM 807 C C . VAL A 1 101 ? -19.376 -1.383 8.518 1.00 81.81 101 VAL A C 1
ATOM 809 O O . VAL A 1 101 ? -18.691 -1.767 7.577 1.00 81.81 101 VAL A O 1
ATOM 812 N N . ASP A 1 102 ? -20.579 -0.840 8.348 1.00 72.38 102 ASP A N 1
ATOM 813 C CA . ASP A 1 102 ? -21.189 -0.607 7.037 1.00 72.38 102 ASP A CA 1
ATOM 814 C C . ASP A 1 102 ? -20.314 0.313 6.163 1.00 72.38 102 ASP A C 1
ATOM 816 O O . ASP A 1 102 ? -20.214 1.518 6.410 1.00 72.38 102 ASP A O 1
ATOM 820 N N . GLU A 1 103 ? -19.697 -0.260 5.128 1.00 62.94 103 GLU A N 1
ATOM 821 C CA . GLU A 1 103 ? -18.775 0.412 4.205 1.00 62.94 103 GLU A CA 1
ATOM 822 C C . GLU A 1 103 ? -19.427 1.562 3.422 1.00 62.94 103 GLU A C 1
ATOM 824 O O . GLU A 1 103 ? -18.746 2.523 3.066 1.00 62.94 103 GLU A O 1
ATOM 829 N N . LYS A 1 104 ? -20.761 1.563 3.249 1.00 58.09 104 LYS A N 1
ATOM 830 C CA . LYS A 1 104 ? -21.496 2.700 2.654 1.00 58.09 104 LYS A CA 1
ATOM 831 C C . LYS A 1 104 ? -21.523 3.928 3.572 1.00 58.09 104 LYS A C 1
ATOM 833 O O . LYS A 1 104 ? -21.843 5.029 3.127 1.00 58.09 104 LYS A O 1
ATOM 838 N N . LYS A 1 105 ? -21.168 3.755 4.849 1.00 51.88 105 LYS A N 1
ATOM 839 C CA . LYS A 1 105 ? -20.967 4.815 5.850 1.00 51.88 105 LYS A CA 1
ATOM 840 C C . LYS A 1 105 ? -19.483 5.125 6.078 1.00 51.88 105 LYS A C 1
ATOM 842 O O . LYS A 1 105 ? -19.160 6.008 6.878 1.00 51.88 105 LYS A O 1
ATOM 847 N N . VAL A 1 106 ? -18.570 4.450 5.370 1.00 48.66 106 VAL A N 1
ATOM 848 C CA . VAL A 1 106 ? -17.117 4.644 5.485 1.00 48.66 106 VAL A CA 1
ATOM 849 C C . VAL A 1 106 ? -16.660 5.764 4.548 1.00 48.66 106 VAL A C 1
ATOM 851 O O . VAL A 1 106 ? -15.994 5.593 3.537 1.00 48.66 106 VAL A O 1
ATOM 854 N N . GLY A 1 107 ? -17.020 6.967 4.976 1.00 53.59 107 GLY A N 1
ATOM 855 C CA . GLY A 1 107 ? -16.179 8.156 4.947 1.00 53.59 107 GLY A CA 1
ATOM 856 C C . GLY A 1 107 ? -16.413 8.820 6.298 1.00 53.59 107 GLY A C 1
ATOM 857 O O . GLY A 1 107 ? -17.302 9.659 6.401 1.00 53.59 107 GLY A O 1
ATOM 858 N N . VAL A 1 108 ? -15.762 8.310 7.353 1.00 53.25 108 VAL A N 1
ATOM 859 C CA . VAL A 1 108 ? -16.260 8.352 8.746 1.00 53.25 108 VAL A CA 1
ATOM 860 C C . VAL A 1 108 ? -16.837 9.727 9.133 1.00 53.25 108 VAL A C 1
ATOM 862 O O . VAL A 1 108 ? -16.121 10.688 9.404 1.00 53.25 108 VAL A O 1
ATOM 865 N N . ARG A 1 109 ? -18.174 9.808 9.169 1.00 43.53 109 ARG A N 1
ATOM 866 C CA . ARG A 1 109 ? -18.958 10.897 9.768 1.00 43.53 109 ARG A CA 1
ATOM 867 C C . ARG A 1 109 ? -19.642 10.361 11.013 1.00 43.53 109 ARG A C 1
ATOM 869 O O . ARG A 1 109 ? -19.989 9.190 11.095 1.00 43.53 109 ARG A O 1
ATOM 876 N N . ASN A 1 110 ? -19.769 11.225 12.007 1.00 45.09 110 ASN A N 1
ATOM 877 C CA . ASN A 1 110 ? -19.985 10.785 13.372 1.00 45.09 110 ASN A CA 1
ATOM 878 C C . ASN A 1 110 ? -21.292 10.130 13.661 1.00 45.09 110 ASN A C 1
ATOM 880 O O . ASN A 1 110 ? -22.333 10.458 13.109 1.00 45.09 110 ASN A O 1
ATOM 884 N N . SER A 1 111 ? -21.175 9.236 14.625 1.00 53.88 111 SER A N 1
ATOM 885 C CA . SER A 1 111 ? -22.294 8.672 15.316 1.00 53.88 111 SER A CA 1
ATOM 886 C C . SER A 1 111 ? -22.081 8.971 16.794 1.00 53.88 111 SER A C 1
ATOM 888 O O . SER A 1 111 ? -20.949 8.921 17.276 1.00 53.88 111 SER A O 1
ATOM 890 N N . ASN A 1 112 ? -23.164 9.250 17.510 1.00 62.44 112 ASN A N 1
ATOM 891 C CA . ASN A 1 112 ? -23.178 9.502 18.953 1.00 62.44 112 ASN A CA 1
ATOM 892 C C . ASN A 1 112 ? -22.888 8.224 19.770 1.00 62.44 112 ASN A C 1
ATOM 894 O O . ASN A 1 112 ? -23.359 8.076 20.893 1.00 62.44 112 ASN A O 1
ATOM 898 N N . HIS A 1 113 ? -22.166 7.264 19.186 1.00 66.94 113 HIS A N 1
ATOM 899 C CA . HIS A 1 113 ? -21.982 5.930 19.725 1.00 66.94 113 HIS A CA 1
ATOM 900 C C . HIS A 1 113 ? -20.533 5.731 20.153 1.00 66.94 113 HIS A C 1
ATOM 902 O O . HIS A 1 113 ? -19.596 5.773 19.353 1.00 66.94 113 HIS A O 1
ATOM 908 N N . THR A 1 114 ? -20.391 5.449 21.439 1.00 80.19 114 THR A N 1
ATOM 909 C CA . THR A 1 114 ? -19.173 4.933 22.060 1.00 80.19 114 THR A CA 1
ATOM 910 C C . THR A 1 114 ? -19.004 3.453 21.695 1.00 80.19 114 THR A C 1
ATOM 912 O O . THR A 1 114 ? -19.989 2.770 21.404 1.00 80.19 114 THR A O 1
ATOM 915 N N . GLY A 1 115 ? -17.769 2.956 21.666 1.00 85.06 115 GLY A N 1
ATOM 916 C CA . GLY A 1 115 ? -17.499 1.540 21.418 1.00 85.06 115 GLY A CA 1
ATOM 917 C C . GLY A 1 115 ? -16.024 1.232 21.195 1.00 85.06 115 GLY A C 1
ATOM 918 O O . GLY A 1 115 ? -15.188 2.141 21.123 1.00 85.06 115 GLY A O 1
ATOM 919 N N . LYS A 1 116 ? -15.730 -0.064 21.070 1.00 87.75 116 LYS A N 1
ATOM 920 C CA . LYS A 1 116 ? -14.397 -0.573 20.751 1.00 87.75 116 LYS A CA 1
ATOM 921 C C . LYS A 1 116 ? -14.327 -0.841 19.249 1.00 87.75 116 LYS A C 1
ATOM 923 O O . LYS A 1 116 ? -15.062 -1.680 18.726 1.00 87.75 116 LYS A O 1
ATOM 928 N N . TYR A 1 117 ? -13.467 -0.099 18.559 1.00 88.62 117 TYR A N 1
ATOM 929 C CA . TYR A 1 117 ? -13.293 -0.198 17.112 1.00 88.62 117 TYR A CA 1
ATOM 930 C C . TYR A 1 117 ? -11.986 -0.906 16.796 1.00 88.62 117 TYR A C 1
ATOM 932 O O . TYR A 1 117 ? -10.938 -0.519 17.308 1.00 88.62 117 TYR A O 1
ATOM 940 N N . THR A 1 118 ? -12.027 -1.906 15.925 1.00 90.69 118 THR A N 1
ATOM 941 C CA . THR A 1 118 ? -10.842 -2.648 15.497 1.00 90.69 118 THR A CA 1
ATOM 942 C C . THR A 1 118 ? -10.614 -2.433 14.008 1.00 90.69 118 THR A C 1
ATOM 944 O O . THR A 1 118 ? -11.521 -2.639 13.207 1.00 90.69 118 THR A O 1
ATOM 947 N N . LEU A 1 119 ? -9.404 -2.023 13.635 1.00 91.56 119 LEU A N 1
ATOM 948 C CA . LEU A 1 119 ? -8.919 -2.056 12.260 1.00 91.56 119 LEU A CA 1
ATOM 949 C C . LEU A 1 119 ? -8.176 -3.372 12.057 1.00 91.56 119 LEU A C 1
ATOM 951 O O . LEU A 1 119 ? -7.240 -3.662 12.802 1.00 91.56 119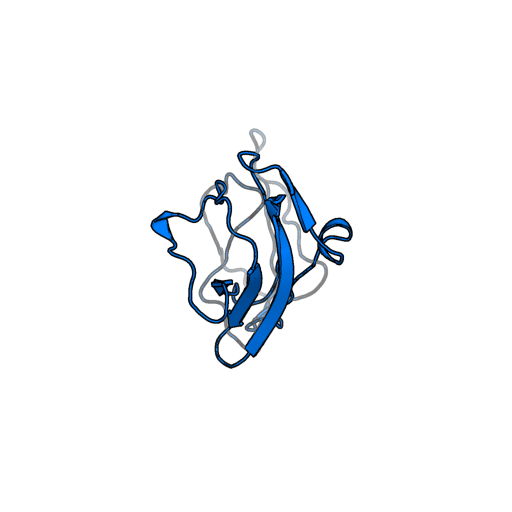 LEU A O 1
ATOM 955 N N . LYS A 1 120 ? -8.575 -4.137 11.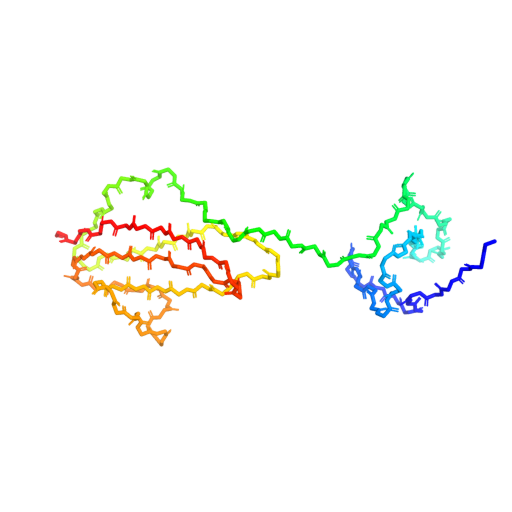047 1.00 92.38 120 LYS A N 1
ATOM 956 C CA . LYS A 1 120 ? -7.889 -5.353 10.616 1.00 92.38 120 LYS A CA 1
ATOM 957 C C . LYS A 1 120 ? -7.313 -5.162 9.225 1.00 92.38 120 LYS A C 1
ATOM 959 O O . LYS A 1 120 ? -7.989 -4.645 8.338 1.00 92.38 120 LYS A O 1
ATOM 964 N N . LEU A 1 121 ? -6.072 -5.589 9.047 1.00 91.88 121 LEU A N 1
ATOM 965 C CA . LEU A 1 121 ? -5.433 -5.744 7.750 1.00 91.88 121 LEU A CA 1
ATOM 966 C C . LEU A 1 121 ? -5.298 -7.226 7.442 1.00 91.88 121 LEU A C 1
ATOM 968 O O . LEU A 1 121 ? -4.788 -7.963 8.280 1.00 91.88 121 LEU A O 1
ATOM 972 N N . GLN A 1 122 ? -5.670 -7.636 6.235 1.00 91.88 122 GLN A N 1
ATOM 973 C CA . GLN A 1 122 ? -5.558 -9.021 5.794 1.00 91.88 122 GLN A CA 1
ATOM 974 C C . GLN A 1 122 ? -4.806 -9.113 4.461 1.00 91.88 122 GLN A C 1
ATOM 976 O O . GLN A 1 122 ? -5.114 -8.394 3.507 1.00 91.88 122 GLN A O 1
ATOM 981 N N . ILE A 1 123 ? -3.810 -9.999 4.417 1.00 92.12 123 ILE A N 1
ATOM 982 C CA . ILE A 1 123 ? -3.125 -10.480 3.213 1.00 92.12 123 ILE A CA 1
ATOM 983 C C . ILE A 1 123 ? -3.100 -12.000 3.317 1.00 92.12 123 ILE A C 1
ATOM 985 O O . ILE A 1 123 ? -2.317 -12.523 4.102 1.00 92.12 123 ILE A O 1
ATOM 989 N N . GLU A 1 124 ? -3.931 -12.702 2.545 1.00 88.75 124 GLU A N 1
ATOM 990 C CA . GLU A 1 124 ? -4.001 -14.173 2.557 1.00 88.75 124 GLU A CA 1
ATOM 991 C C . GLU A 1 124 ? -3.926 -14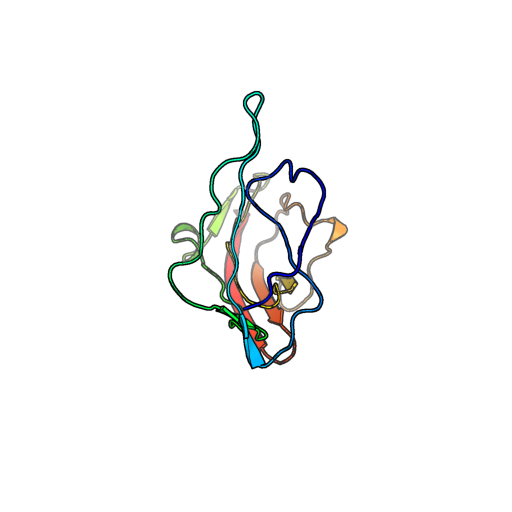.756 3.988 1.00 88.75 124 GLU A C 1
ATOM 993 O O . GLU A 1 124 ? -4.818 -14.508 4.801 1.00 88.75 124 GLU A O 1
ATOM 998 N N . ASN A 1 125 ? -2.841 -15.472 4.310 1.00 87.62 125 ASN A N 1
ATOM 999 C CA . ASN A 1 125 ? -2.586 -16.155 5.583 1.00 87.62 125 ASN A CA 1
ATOM 1000 C C . ASN A 1 125 ? -1.977 -15.254 6.677 1.00 87.62 125 ASN A C 1
ATOM 1002 O O . ASN A 1 125 ? -1.435 -15.752 7.664 1.00 87.62 125 ASN A O 1
ATOM 1006 N N . MET A 1 126 ? -1.992 -13.933 6.495 1.00 92.62 126 MET A N 1
ATOM 1007 C CA . MET A 1 126 ? -1.345 -12.966 7.378 1.00 92.62 126 MET A CA 1
ATOM 1008 C C . MET A 1 126 ? -2.303 -11.834 7.752 1.00 92.62 126 MET A C 1
ATOM 1010 O O . MET A 1 126 ? -2.922 -11.204 6.893 1.00 92.62 126 MET A O 1
ATOM 1014 N N . GLU A 1 127 ? -2.378 -11.544 9.050 1.00 94.69 127 GLU A N 1
ATOM 1015 C CA . GLU A 1 127 ? -3.232 -10.502 9.625 1.00 94.69 127 GLU A CA 1
ATOM 1016 C C . GLU A 1 127 ? -2.412 -9.585 10.544 1.00 94.69 127 GLU A C 1
ATOM 1018 O O . GLU A 1 127 ? -1.490 -10.033 11.226 1.00 94.69 127 GLU A O 1
ATOM 1023 N N . ASP A 1 128 ? -2.764 -8.301 10.570 1.00 95.56 128 ASP A N 1
ATOM 1024 C CA . ASP A 1 128 ? -2.372 -7.368 11.631 1.00 95.56 128 ASP A CA 1
ATOM 1025 C C . ASP A 1 128 ? -3.604 -6.580 12.085 1.00 95.56 128 ASP A C 1
ATOM 1027 O O . ASP A 1 128 ? -4.484 -6.276 11.274 1.00 95.56 128 ASP A O 1
ATOM 1031 N N . SER A 1 129 ? -3.698 -6.259 13.376 1.00 94.44 129 SER A N 1
ATOM 1032 C CA . SER A 1 129 ? -4.885 -5.610 13.934 1.00 94.44 129 SER A CA 1
ATOM 1033 C C . SER A 1 129 ? -4.558 -4.555 14.987 1.00 94.44 129 SER A C 1
ATOM 1035 O O . SER A 1 129 ? -3.584 -4.640 15.730 1.00 94.44 129 SER A O 1
ATOM 1037 N N . ALA A 1 130 ? -5.402 -3.531 15.046 1.00 92.12 130 ALA A N 1
ATOM 1038 C CA . ALA A 1 130 ? -5.299 -2.419 15.978 1.00 92.12 130 ALA A CA 1
ATOM 1039 C C . ALA A 1 130 ? -6.669 -2.132 16.577 1.00 92.12 130 ALA A C 1
ATOM 1041 O O . ALA A 1 130 ? -7.664 -2.151 15.860 1.00 92.12 130 ALA A O 1
ATOM 1042 N N . THR A 1 131 ? -6.726 -1.829 17.873 1.00 91.94 131 THR A N 1
ATOM 1043 C CA . THR A 1 131 ? -7.986 -1.506 18.550 1.00 91.94 131 THR A CA 1
ATOM 1044 C C . THR A 1 131 ? -7.956 -0.117 19.178 1.00 91.94 131 THR A C 1
ATOM 1046 O O . THR A 1 131 ? -6.958 0.272 19.777 1.00 91.94 131 THR A O 1
ATOM 1049 N N . LEU A 1 132 ? -9.064 0.609 19.038 1.00 89.75 132 LEU A N 1
ATOM 1050 C CA . LEU A 1 132 ? -9.294 1.960 19.527 1.00 89.75 132 LEU A CA 1
ATOM 1051 C C . LEU A 1 132 ? -10.524 1.987 20.434 1.00 89.75 132 LEU A C 1
ATOM 1053 O O . LEU A 1 132 ? -11.614 1.579 20.025 1.00 89.75 132 LEU A O 1
ATOM 1057 N N . ASP A 1 133 ? -10.359 2.542 21.632 1.00 89.69 133 ASP A N 1
ATOM 1058 C CA . ASP A 1 133 ? -11.471 2.865 22.522 1.00 89.69 133 ASP A CA 1
ATOM 1059 C C . ASP A 1 133 ? -11.944 4.296 22.245 1.00 89.69 133 ASP A C 1
ATOM 1061 O O . ASP A 1 133 ? -11.281 5.277 22.606 1.00 89.69 133 ASP A O 1
ATOM 1065 N N . ILE A 1 134 ? -13.102 4.412 21.592 1.00 87.00 134 ILE A N 1
ATOM 1066 C CA . ILE A 1 134 ? -13.682 5.695 21.186 1.00 87.00 134 ILE A CA 1
ATOM 1067 C C . ILE A 1 134 ? -14.852 6.024 22.103 1.00 87.00 134 ILE A C 1
ATOM 1069 O O . ILE A 1 134 ? -15.830 5.276 22.156 1.00 87.00 134 ILE A O 1
ATOM 1073 N N . ARG A 1 135 ? -14.775 7.169 22.791 1.00 86.19 135 ARG A N 1
ATOM 1074 C CA . ARG A 1 135 ? -15.851 7.681 23.648 1.00 86.19 135 ARG A CA 1
ATOM 1075 C C . ARG A 1 135 ? -16.424 8.973 23.083 1.00 86.19 135 ARG A C 1
ATOM 1077 O O . ARG A 1 135 ? -15.692 9.936 22.863 1.00 86.19 135 ARG A O 1
ATOM 1084 N N . VAL A 1 136 ? -17.741 9.000 22.926 1.00 82.69 136 VAL A N 1
ATOM 1085 C CA . VAL A 1 136 ? -18.490 10.214 22.596 1.00 82.69 136 VAL A CA 1
ATOM 1086 C C . VAL A 1 136 ? -19.140 10.743 23.876 1.00 82.69 136 VAL A C 1
ATOM 1088 O O . VAL A 1 136 ? -19.742 9.955 24.609 1.00 82.69 136 VAL A O 1
ATOM 1091 N N . VAL A 1 137 ? -18.949 12.031 24.175 1.00 81.06 137 VAL A N 1
ATOM 1092 C CA . VAL A 1 137 ? -19.444 12.716 25.390 1.00 81.06 137 VAL A CA 1
ATOM 1093 C C . VAL A 1 137 ? -20.321 13.914 25.081 1.00 81.06 137 VAL A C 1
ATOM 1095 O O . VAL A 1 137 ? -20.083 14.573 24.046 1.00 81.06 137 VAL A O 1
#

Secondary structure (DSSP, 8-state):
-----S--SPPSSS-----S--TT-EE--EE--EETTEEPPPEEPSSPEE-----EEEEE---GGGSS-EEE-TTS-------EEEESPPEEEEEETTEE--GGGTTT---S--EEEEEEEEETTEEEEEEEEEEE-

Foldseek 3Di:
DDDDDQDDDDDPDPDDDRPDDDAQDFAKDWDWDQD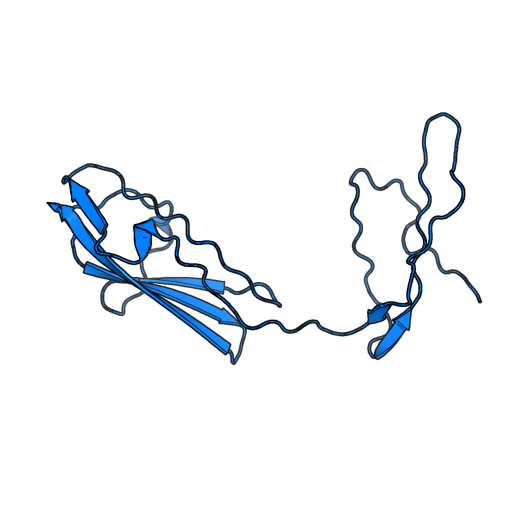PVGIDDIDIDPGTDHHHQDWFAKDKDDDPQQVDAAEEEPQDFDDDDIDIDTPPGWDKFKDWPNHTDDVVCPVGGDDQDWTKMKIWTDDPPHIDMDIGGYHYD

InterPro domains:
  IPR003961 Fibronectin type III [PS50853] (1-54)
  IPR003961 Fibronectin type III [cd00063] (1-50)
  IPR013098 Immunoglobulin I-set [PF07679] (73-132)
  IPR013783 Immunoglobulin-like fold [G3DSA:2.60.40.10] (1-52)
  IPR013783 Immunoglobulin-like fold [G3DSA:2.60.40.10] (55-137)
  IPR036116 Fibronectin type III superfamily [SSF49265] (2-59)
  IPR036179 Immunoglobulin-like domain superfamily [SSF48726] (29-131)
  IPR050964 Striated Muscle Structural and Regulatory Protein [PTHR13817] (1-131)

Radius of gyration: 22.81 Å; chains: 1; bounding box: 48×35×53 Å